Protein AF-A0AAD8CPP5-F1 (afdb_monomer)

Solvent-accessible surface area (backbone atoms only — not comparable to full-atom values): 7170 Å² total; per-residue (Å²): 124,76,64,66,61,51,54,55,51,51,53,50,52,49,56,57,52,65,48,90,48,93,98,47,84,54,65,48,68,63,40,27,51,54,27,52,53,52,20,54,54,28,50,75,66,76,33,34,52,62,19,16,54,25,23,46,52,24,17,55,30,24,53,73,70,68,33,52,73,54,17,28,51,24,20,44,51,18,16,55,24,14,47,49,39,34,50,55,45,55,73,69,66,56,91,73,84,55,62,35,47,54,51,16,54,51,26,45,55,49,23,52,53,42,55,51,53,49,52,51,49,56,54,51,50,55,55,51,53,57,56,65,61,62,74,78,72,128

InterPro domains:
  IPR039494 Factor VIII intron 22 protein [PTHR16797] (3-115)

Structure (mmCIF, N/CA/C/O backbone):
data_AF-A0AAD8CPP5-F1
#
_entry.id   AF-A0AAD8CPP5-F1
#
loop_
_atom_site.group_PDB
_atom_site.id
_atom_site.type_symbol
_atom_site.label_atom_id
_atom_site.label_alt_id
_atom_site.label_comp_id
_atom_site.label_asym_id
_atom_site.label_entity_id
_atom_site.label_seq_id
_a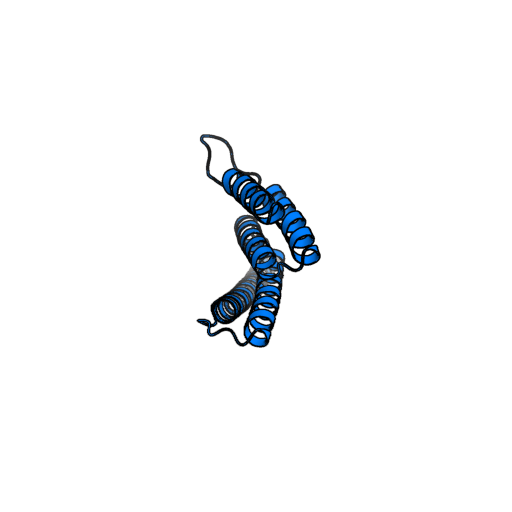tom_site.pdbx_PDB_ins_code
_atom_site.Cartn_x
_atom_site.Cartn_y
_atom_site.Cartn_z
_atom_site.occupancy
_atom_site.B_iso_or_equiv
_atom_site.auth_seq_id
_atom_site.auth_comp_id
_atom_site.auth_asym_id
_atom_site.auth_atom_id
_atom_site.pdbx_PDB_model_num
ATOM 1 N N . MET A 1 1 ? -3.241 10.933 21.696 1.00 44.28 1 MET A N 1
ATOM 2 C CA . MET A 1 1 ? -3.267 12.086 20.766 1.00 44.28 1 MET A CA 1
ATOM 3 C C . MET A 1 1 ? -1.887 12.534 20.258 1.00 44.28 1 MET A C 1
ATOM 5 O O . MET A 1 1 ? -1.848 13.141 19.202 1.00 44.28 1 MET A O 1
ATOM 9 N N . ALA A 1 2 ? -0.751 12.226 20.909 1.00 45.09 2 ALA A N 1
ATOM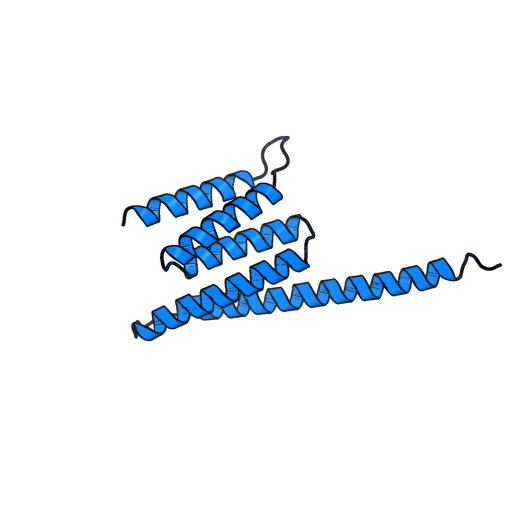 10 C CA . ALA A 1 2 ? 0.578 12.592 20.375 1.00 45.09 2 ALA A CA 1
ATOM 11 C C . ALA A 1 2 ? 1.072 11.711 19.196 1.00 45.09 2 ALA A C 1
ATOM 13 O O . ALA A 1 2 ? 1.840 12.187 18.368 1.00 45.09 2 ALA A O 1
ATOM 14 N N . ALA A 1 3 ? 0.615 10.456 19.089 1.00 54.31 3 ALA A N 1
ATOM 15 C CA . ALA A 1 3 ? 1.052 9.515 18.047 1.00 54.31 3 ALA A CA 1
ATOM 16 C C . ALA A 1 3 ? 0.500 9.831 16.639 1.00 54.31 3 ALA A C 1
ATOM 18 O O . ALA A 1 3 ? 1.187 9.606 15.644 1.00 54.31 3 ALA A O 1
ATOM 19 N N . GLU A 1 4 ? -0.704 10.414 16.539 1.00 55.19 4 GLU A N 1
ATOM 20 C CA . GLU A 1 4 ? -1.324 10.749 15.243 1.00 55.19 4 GLU A CA 1
ATOM 21 C C . GLU A 1 4 ? -0.528 11.803 14.455 1.00 55.19 4 GLU A C 1
ATOM 23 O O . GLU A 1 4 ? -0.421 11.733 13.230 1.00 55.19 4 GLU A O 1
ATOM 28 N N . GLY A 1 5 ? 0.082 12.764 15.155 1.00 61.31 5 GLY A N 1
ATOM 29 C CA . GLY A 1 5 ? 0.906 13.799 14.528 1.00 61.31 5 GLY A CA 1
ATOM 30 C C . GLY A 1 5 ? 2.223 13.266 13.954 1.00 61.31 5 GLY A C 1
ATOM 31 O O . GLY A 1 5 ? 2.697 13.775 12.936 1.00 61.31 5 GLY A O 1
ATOM 32 N N . ASP A 1 6 ? 2.793 12.226 14.567 1.00 84.06 6 ASP A N 1
ATOM 33 C CA . ASP A 1 6 ? 4.077 11.658 14.148 1.00 84.06 6 ASP A CA 1
ATOM 34 C C . ASP A 1 6 ? 3.940 10.825 12.864 1.00 84.06 6 ASP A C 1
ATOM 36 O O . ASP A 1 6 ? 4.685 11.025 11.898 1.00 84.06 6 ASP A O 1
ATOM 40 N N . PHE A 1 7 ? 2.927 9.953 12.773 1.00 88.25 7 PHE A N 1
ATOM 41 C CA . PHE A 1 7 ? 2.782 9.106 11.585 1.00 88.25 7 PHE A CA 1
ATOM 42 C C . PHE A 1 7 ? 2.432 9.920 10.331 1.00 88.25 7 PHE A C 1
ATOM 44 O O . PHE A 1 7 ? 2.988 9.649 9.266 1.00 88.25 7 PHE A O 1
ATOM 51 N N . LEU A 1 8 ? 1.555 10.933 10.426 1.00 91.38 8 LEU A N 1
ATOM 52 C CA . LEU A 1 8 ? 1.193 11.770 9.273 1.00 91.38 8 LEU A CA 1
ATOM 53 C C . LEU A 1 8 ? 2.412 12.522 8.738 1.00 91.38 8 LEU A C 1
ATOM 55 O O . LEU A 1 8 ? 2.598 12.637 7.521 1.00 91.38 8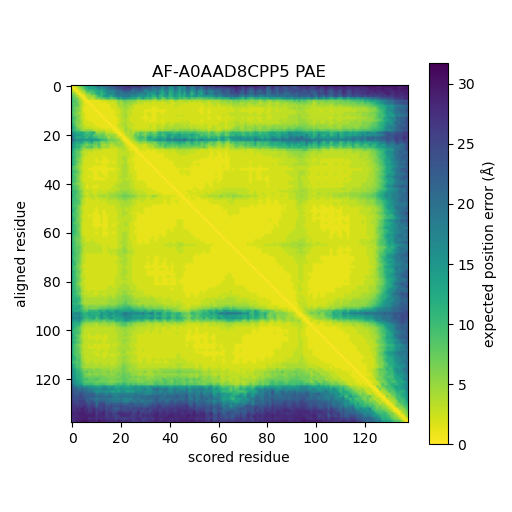 LEU A O 1
ATOM 59 N N . LEU A 1 9 ? 3.275 13.003 9.637 1.00 93.81 9 LEU A N 1
ATOM 60 C CA . LEU A 1 9 ? 4.528 13.646 9.268 1.00 93.81 9 LEU A CA 1
ATOM 61 C C . LEU A 1 9 ? 5.474 12.660 8.576 1.00 93.81 9 LEU A C 1
ATOM 63 O O . LEU A 1 9 ? 6.031 12.988 7.522 1.00 93.81 9 LEU A O 1
ATOM 67 N N . ARG A 1 10 ? 5.628 11.447 9.116 1.00 94.56 10 ARG A N 1
ATOM 68 C CA . ARG A 1 10 ? 6.447 10.385 8.512 1.00 94.56 10 ARG A CA 1
ATOM 69 C C . ARG A 1 10 ? 5.909 9.980 7.141 1.00 94.56 10 ARG A C 1
ATOM 71 O O . ARG A 1 10 ? 6.653 10.035 6.163 1.00 94.56 10 ARG A O 1
ATOM 78 N N . TYR A 1 11 ? 4.612 9.713 7.021 1.00 96.12 11 TYR A N 1
ATOM 79 C CA . TYR A 1 11 ? 3.944 9.401 5.756 1.00 96.12 11 TYR A CA 1
ATOM 80 C C . TYR A 1 11 ? 4.156 10.503 4.707 1.00 96.12 11 TYR A C 1
ATOM 82 O O . TYR A 1 11 ? 4.531 10.234 3.559 1.00 96.12 11 TYR A O 1
ATOM 90 N N . ARG A 1 12 ? 3.975 11.773 5.096 1.00 95.19 12 ARG A N 1
ATOM 91 C CA . ARG A 1 12 ? 4.206 12.928 4.216 1.00 95.19 12 ARG A CA 1
ATOM 92 C C . ARG A 1 12 ? 5.678 13.060 3.832 1.00 95.19 12 ARG A C 1
ATOM 94 O O . ARG A 1 12 ? 5.976 13.426 2.694 1.00 95.19 12 ARG A O 1
ATOM 101 N N . THR A 1 13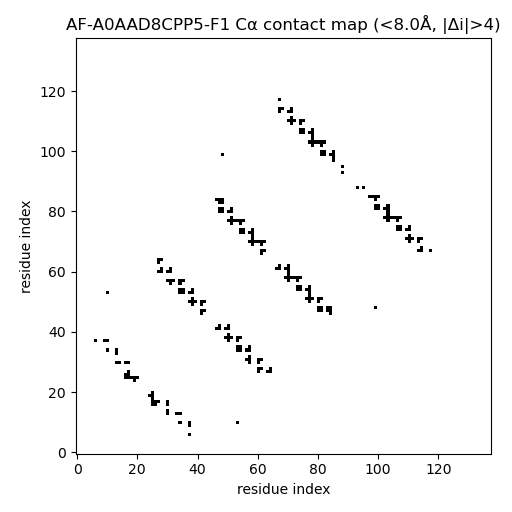 ? 6.593 12.759 4.748 1.00 94.88 13 THR A N 1
ATOM 102 C CA . THR A 1 13 ? 8.040 12.770 4.499 1.00 94.88 13 THR A CA 1
ATOM 103 C C . THR A 1 13 ? 8.407 11.750 3.429 1.00 94.88 13 THR A C 1
ATOM 105 O O . THR A 1 13 ? 9.037 12.130 2.440 1.00 94.88 13 THR A O 1
ATOM 108 N N . VAL A 1 14 ? 7.941 10.503 3.554 1.00 95.38 14 VAL A N 1
ATOM 109 C CA . VAL A 1 14 ? 8.149 9.463 2.532 1.00 95.38 14 VAL A CA 1
ATOM 110 C C . VAL A 1 14 ? 7.502 9.878 1.205 1.00 95.38 14 VAL A C 1
ATOM 112 O O . VAL A 1 14 ? 8.159 9.880 0.166 1.00 95.38 14 VAL A O 1
ATOM 115 N N . SER A 1 15 ? 6.260 10.367 1.232 1.00 94.62 15 SER A N 1
ATOM 116 C CA . SER A 1 15 ? 5.553 10.845 0.032 1.00 94.62 15 SER A CA 1
ATOM 117 C C . SER A 1 15 ? 6.297 11.978 -0.690 1.00 94.62 15 SER A C 1
ATOM 119 O O . SER A 1 15 ? 6.330 12.041 -1.918 1.00 94.62 15 SER A O 1
ATOM 121 N N . ASN A 1 16 ? 6.943 12.879 0.052 1.00 93.50 16 ASN A N 1
ATOM 122 C CA . ASN A 1 16 ? 7.743 13.961 -0.520 1.00 93.50 16 ASN A CA 1
ATOM 123 C C . ASN A 1 16 ? 9.056 13.472 -1.154 1.00 93.50 16 ASN A C 1
ATOM 125 O O . ASN A 1 16 ? 9.596 14.182 -2.008 1.00 93.50 16 ASN A O 1
ATOM 129 N N . LYS A 1 17 ? 9.572 12.294 -0.772 1.00 90.38 17 LYS A N 1
ATOM 130 C CA . LYS A 1 17 ? 10.722 11.665 -1.447 1.00 90.38 17 LYS A CA 1
ATOM 131 C C . LYS A 1 17 ? 10.364 11.189 -2.857 1.00 90.38 17 LYS A C 1
ATOM 133 O O . LYS A 1 17 ? 11.238 11.175 -3.715 1.00 90.38 17 LYS A O 1
ATOM 138 N N . LEU A 1 18 ? 9.094 10.859 -3.104 1.00 91.50 18 LEU A N 1
ATOM 139 C CA . LEU A 1 18 ? 8.594 10.404 -4.407 1.00 91.50 18 LEU A CA 1
ATOM 140 C C . LEU A 1 18 ? 8.322 11.543 -5.400 1.00 91.50 18 LEU A C 1
ATOM 142 O O . LEU A 1 18 ? 8.188 11.302 -6.600 1.00 91.50 18 LEU A O 1
ATOM 146 N N . LYS A 1 19 ? 8.247 12.796 -4.934 1.00 88.62 19 LYS A N 1
ATOM 147 C CA . LYS A 1 19 ? 8.040 13.953 -5.815 1.00 88.62 19 LYS A CA 1
ATOM 148 C C . LYS A 1 19 ? 9.253 14.153 -6.722 1.00 88.62 19 LYS A C 1
ATOM 150 O O . LYS A 1 19 ? 10.392 14.154 -6.256 1.00 88.62 19 LYS A O 1
ATOM 155 N N . LYS A 1 20 ? 9.001 14.387 -8.013 1.00 77.44 20 LYS A N 1
ATOM 156 C CA . LYS A 1 20 ? 10.044 14.687 -9.001 1.00 77.44 20 LYS A CA 1
ATOM 157 C C . LYS A 1 20 ? 10.821 15.932 -8.562 1.00 77.44 20 LYS A C 1
ATOM 159 O O . LYS A 1 20 ? 10.247 17.012 -8.443 1.00 77.44 20 LYS A O 1
ATOM 164 N N . ARG A 1 21 ? 12.123 15.777 -8.323 1.00 83.81 21 ARG A N 1
ATOM 165 C CA . ARG A 1 21 ? 13.057 16.886 -8.084 1.00 83.81 21 ARG A CA 1
ATOM 166 C C . ARG A 1 21 ? 13.903 17.089 -9.333 1.00 83.81 21 ARG A C 1
ATOM 168 O O . ARG A 1 21 ? 14.181 16.126 -10.049 1.00 83.81 21 ARG A O 1
ATOM 175 N N . PHE A 1 22 ? 14.300 18.331 -9.601 1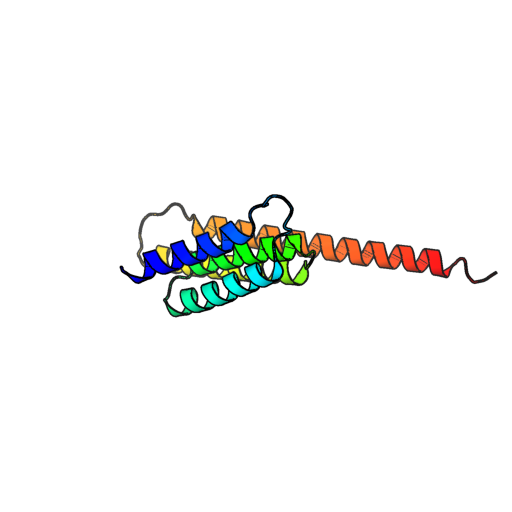.00 78.88 22 PHE A N 1
ATOM 176 C CA . PHE A 1 22 ? 15.190 18.643 -10.718 1.00 78.88 22 PHE A CA 1
ATOM 177 C C . PHE A 1 22 ? 16.442 17.743 -10.648 1.00 78.88 22 PHE A C 1
ATOM 179 O O . PHE A 1 22 ? 17.092 17.658 -9.609 1.00 78.88 22 PHE A O 1
ATOM 186 N N . LEU A 1 23 ? 16.705 17.012 -11.737 1.00 77.75 23 LEU A N 1
ATOM 187 C CA . LEU A 1 23 ? 17.832 16.087 -11.958 1.00 77.75 23 LEU A CA 1
ATOM 188 C C . LEU A 1 23 ? 17.971 14.839 -11.056 1.00 77.75 23 LEU A C 1
ATOM 190 O O . LEU A 1 23 ? 18.883 14.051 -11.293 1.00 77.75 23 LEU A O 1
ATOM 194 N N . ARG A 1 24 ? 17.086 14.575 -10.081 1.00 84.69 24 ARG A N 1
ATOM 195 C CA . ARG A 1 24 ? 17.202 13.382 -9.211 1.00 84.69 24 ARG A CA 1
ATOM 196 C C . ARG A 1 24 ? 16.000 12.450 -9.343 1.00 84.69 24 ARG A C 1
ATOM 198 O O . ARG A 1 24 ? 14.885 12.810 -8.962 1.00 84.69 24 ARG A O 1
ATOM 205 N N . LYS A 1 25 ? 16.240 11.228 -9.836 1.00 82.81 25 LYS A N 1
ATOM 206 C CA . LYS A 1 25 ? 15.237 10.154 -9.842 1.00 82.81 25 LYS A CA 1
ATOM 207 C C . LYS A 1 25 ? 14.956 9.725 -8.390 1.00 82.81 25 LYS A C 1
ATOM 209 O O . LYS A 1 25 ? 15.914 9.492 -7.648 1.00 82.81 25 LYS A O 1
ATOM 214 N N . PRO A 1 26 ? 13.686 9.660 -7.957 1.00 90.38 26 PRO A N 1
ATOM 215 C CA . PRO A 1 26 ? 13.351 9.219 -6.608 1.00 90.38 26 PRO A CA 1
ATOM 216 C C . PRO A 1 26 ? 13.685 7.734 -6.420 1.00 90.38 26 PRO A C 1
ATOM 218 O O . PRO A 1 26 ? 13.552 6.940 -7.354 1.00 90.38 26 PRO A O 1
ATOM 221 N N . ASN A 1 27 ? 14.095 7.362 -5.206 1.00 93.69 27 ASN A N 1
ATOM 222 C CA . ASN A 1 27 ? 14.294 5.964 -4.834 1.00 93.69 27 ASN A CA 1
ATOM 223 C C . ASN A 1 27 ? 12.953 5.358 -4.403 1.00 93.69 27 ASN A C 1
ATOM 225 O O . ASN A 1 27 ? 12.527 5.499 -3.258 1.00 93.69 27 ASN A O 1
ATOM 229 N N . VAL A 1 28 ? 12.261 4.744 -5.359 1.00 95.62 28 VAL A N 1
ATOM 230 C CA . VAL A 1 28 ? 10.910 4.209 -5.155 1.00 95.62 28 VAL A CA 1
ATOM 231 C C . VAL A 1 28 ? 10.919 2.956 -4.271 1.00 95.62 28 VAL A C 1
ATOM 233 O O . VAL A 1 28 ? 10.018 2.794 -3.455 1.00 95.62 28 VAL A O 1
ATOM 236 N N . ALA A 1 29 ? 11.955 2.117 -4.368 1.00 96.00 29 ALA A N 1
ATOM 237 C CA . ALA A 1 29 ? 12.081 0.905 -3.555 1.00 96.00 29 ALA A CA 1
ATOM 238 C C . ALA A 1 29 ? 12.252 1.233 -2.063 1.00 96.00 29 ALA A C 1
ATOM 240 O O . ALA A 1 29 ? 11.527 0.705 -1.225 1.00 96.00 29 ALA A O 1
ATOM 241 N N . GLU A 1 30 ? 13.131 2.186 -1.738 1.00 96.38 30 GLU A N 1
ATOM 242 C CA . GLU A 1 30 ? 13.315 2.666 -0.359 1.00 96.38 30 GLU A CA 1
ATOM 243 C C . GLU A 1 30 ? 12.026 3.288 0.205 1.00 96.38 30 GLU A C 1
ATOM 245 O O . GLU A 1 30 ? 11.698 3.106 1.377 1.00 96.38 30 GLU A O 1
ATOM 250 N N . ALA A 1 31 ? 11.273 4.018 -0.622 1.00 96.88 31 ALA A N 1
ATOM 251 C CA . ALA A 1 31 ? 9.992 4.575 -0.202 1.00 96.88 31 ALA A CA 1
ATOM 252 C C . ALA A 1 31 ? 8.962 3.473 0.101 1.00 96.88 31 ALA A C 1
ATOM 254 O O . ALA A 1 31 ? 8.279 3.564 1.120 1.00 96.88 31 ALA A O 1
ATOM 255 N N . SER A 1 32 ? 8.884 2.432 -0.740 1.00 97.81 32 SER A N 1
ATOM 256 C CA . SER A 1 32 ? 8.024 1.260 -0.507 1.00 97.81 32 SER A CA 1
ATOM 257 C C . SER A 1 32 ? 8.344 0.605 0.841 1.00 97.81 32 SER A C 1
ATOM 259 O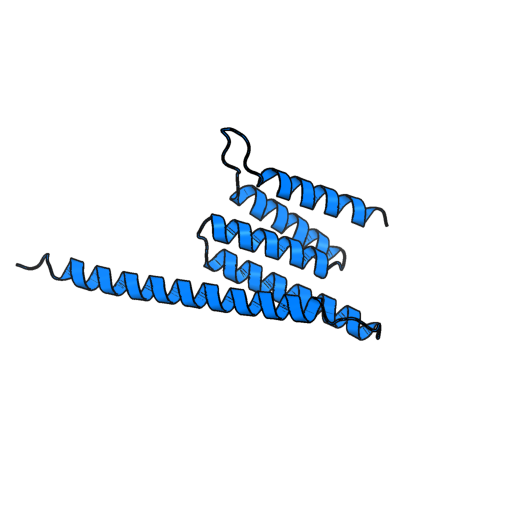 O . SER A 1 32 ? 7.452 0.393 1.662 1.00 97.81 32 SER A O 1
ATOM 261 N N . GLU A 1 33 ? 9.630 0.391 1.136 1.00 97.62 33 GLU A N 1
ATOM 262 C CA . GLU A 1 33 ? 10.068 -0.186 2.410 1.00 97.62 33 GLU A CA 1
ATOM 263 C C . GLU A 1 33 ? 9.694 0.693 3.615 1.00 97.62 33 GLU A C 1
ATOM 265 O O . GLU A 1 33 ? 9.181 0.189 4.616 1.00 97.62 33 GLU A O 1
ATOM 270 N N . GLN A 1 34 ? 9.884 2.013 3.516 1.00 97.69 34 GLN A N 1
ATOM 271 C CA . GLN A 1 34 ? 9.521 2.953 4.584 1.00 97.69 34 GLN A CA 1
ATOM 272 C C . GLN A 1 34 ? 8.012 2.986 4.844 1.00 97.69 34 GLN A C 1
ATOM 274 O O . GLN A 1 34 ? 7.596 3.042 6.003 1.00 97.69 34 GLN A O 1
ATOM 279 N N . PHE A 1 35 ? 7.184 2.908 3.797 1.00 98.31 35 PHE A N 1
ATOM 280 C CA . PHE A 1 35 ? 5.743 2.732 3.973 1.00 98.31 35 PHE A CA 1
ATOM 281 C C . PHE A 1 35 ? 5.413 1.387 4.627 1.00 98.31 35 PHE A C 1
ATOM 283 O O . PHE A 1 35 ? 4.546 1.348 5.496 1.00 98.31 35 PHE A O 1
ATOM 290 N N . GLY A 1 36 ? 6.119 0.309 4.279 1.00 97.75 36 GLY A N 1
ATOM 291 C CA . GLY A 1 36 ? 5.928 -1.008 4.890 1.00 97.75 36 GLY A CA 1
ATOM 292 C C . GLY A 1 36 ? 6.276 -1.050 6.379 1.00 97.75 36 GLY A C 1
ATOM 293 O O . GLY A 1 36 ? 5.552 -1.663 7.163 1.00 97.75 36 GLY A O 1
ATOM 294 N N . GLN A 1 37 ? 7.349 -0.373 6.793 1.00 97.44 37 GLN A N 1
ATOM 295 C CA . GLN A 1 37 ? 7.697 -0.214 8.209 1.00 97.44 37 GLN A CA 1
ATOM 296 C C . GLN A 1 37 ? 6.609 0.572 8.953 1.00 97.44 37 GLN A C 1
ATOM 298 O O . GLN A 1 37 ? 6.088 0.096 9.960 1.00 97.44 37 GLN A O 1
ATOM 303 N N . LEU A 1 38 ? 6.184 1.710 8.393 1.00 96.94 38 LEU A N 1
ATOM 304 C CA . LEU A 1 38 ? 5.122 2.531 8.974 1.00 96.94 38 LEU A CA 1
ATOM 305 C C . LEU A 1 38 ? 3.788 1.771 9.075 1.00 96.94 38 LEU A C 1
ATOM 307 O O . LEU A 1 38 ? 3.105 1.861 10.090 1.00 96.94 38 LEU A O 1
ATOM 311 N N . ALA A 1 39 ? 3.435 0.977 8.060 1.00 97.50 39 ALA A N 1
ATOM 312 C CA . ALA A 1 39 ? 2.234 0.148 8.071 1.00 97.50 39 ALA A CA 1
ATOM 313 C C . ALA A 1 39 ? 2.250 -0.870 9.219 1.00 97.50 39 ALA A C 1
ATOM 315 O O . ALA A 1 39 ? 1.238 -1.044 9.893 1.00 97.50 39 ALA A O 1
ATOM 316 N N . LYS A 1 40 ? 3.390 -1.532 9.462 1.00 97.00 40 LYS A N 1
ATOM 317 C CA . LYS A 1 40 ? 3.537 -2.500 10.562 1.00 97.00 40 LYS A CA 1
ATOM 318 C C . LYS A 1 40 ? 3.347 -1.838 11.922 1.00 97.00 40 LYS A C 1
ATOM 320 O O . LYS A 1 40 ? 2.625 -2.379 12.752 1.00 97.00 40 LYS A O 1
ATOM 325 N N . GLU A 1 41 ? 3.953 -0.673 12.128 1.00 95.62 41 GLU A N 1
ATOM 326 C CA . GLU A 1 41 ? 3.796 0.093 13.367 1.00 95.62 41 GLU A CA 1
ATOM 327 C C . GLU A 1 41 ? 2.341 0.531 13.581 1.00 95.62 41 GLU A C 1
ATOM 329 O O . GLU A 1 41 ? 1.804 0.366 14.670 1.00 95.62 41 GLU A O 1
ATOM 334 N N . LEU A 1 42 ? 1.668 1.018 12.534 1.00 95.62 42 LEU A N 1
ATOM 335 C CA . LEU A 1 42 ? 0.261 1.425 12.613 1.00 95.62 42 LEU A CA 1
ATOM 336 C C . LEU A 1 42 ? -0.677 0.247 12.902 1.00 95.62 42 LEU A C 1
ATOM 338 O O . LEU A 1 42 ? -1.631 0.407 13.656 1.00 95.62 42 LEU A O 1
ATOM 342 N N . LYS A 1 43 ? -0.389 -0.949 12.371 1.00 94.25 43 LYS A N 1
ATOM 343 C CA . LYS A 1 43 ? -1.127 -2.168 12.743 1.00 94.25 43 LYS A CA 1
ATOM 344 C C . LYS A 1 43 ? -0.938 -2.530 14.215 1.00 94.25 43 LYS A C 1
ATOM 346 O O . LYS A 1 43 ? -1.881 -2.987 14.836 1.00 94.25 43 LYS A O 1
ATOM 351 N N . GLN A 1 44 ? 0.258 -2.331 14.773 1.00 94.25 44 GLN A N 1
ATOM 352 C CA . GLN A 1 44 ? 0.525 -2.573 16.199 1.00 94.25 44 GLN A CA 1
ATOM 353 C C . GLN A 1 44 ? -0.137 -1.540 17.120 1.00 94.25 44 GLN A C 1
ATOM 355 O O . GLN A 1 44 ? -0.282 -1.797 18.309 1.00 94.25 44 GLN A O 1
ATOM 360 N N . GLN A 1 45 ? -0.502 -0.374 16.584 1.00 93.19 45 GLN A N 1
ATOM 361 C CA . GLN A 1 45 ? -1.205 0.697 17.294 1.00 93.19 45 GLN A CA 1
ATOM 362 C C . GLN A 1 45 ? -2.725 0.656 17.067 1.00 93.19 45 GLN A C 1
ATOM 364 O O . GLN A 1 45 ? -3.389 1.661 17.315 1.00 93.19 45 GLN A O 1
ATOM 369 N N . ASP A 1 46 ? -3.264 -0.454 16.550 1.00 93.06 46 ASP A N 1
ATOM 370 C CA . ASP A 1 46 ? -4.693 -0.628 16.253 1.00 93.06 46 ASP A CA 1
ATOM 371 C C . ASP A 1 46 ? -5.260 0.496 15.365 1.00 93.06 46 ASP A C 1
ATOM 373 O O . ASP A 1 46 ? -6.349 1.021 15.576 1.00 93.06 46 ASP A O 1
ATOM 377 N N . CYS A 1 47 ? -4.482 0.902 14.355 1.00 94.38 47 CYS A N 1
ATOM 378 C CA . CYS A 1 47 ? -4.844 1.937 13.385 1.00 94.38 47 CYS A CA 1
ATOM 379 C C . CYS A 1 47 ? -4.945 1.358 11.955 1.00 94.38 47 CYS A C 1
ATOM 381 O O . CYS A 1 47 ? -4.158 1.739 11.070 1.00 94.38 47 CYS A O 1
ATOM 383 N N . PRO A 1 48 ? -5.874 0.416 11.690 1.00 95.69 48 PRO A N 1
ATOM 384 C CA . PRO A 1 48 ? -5.908 -0.359 10.448 1.00 95.69 48 PRO A CA 1
ATOM 385 C C . PRO A 1 48 ? -6.108 0.501 9.192 1.00 95.69 48 PRO A C 1
ATOM 387 O O . PRO A 1 48 ? -5.440 0.273 8.182 1.00 95.69 48 PRO A O 1
ATOM 390 N N . GLN A 1 49 ? -6.937 1.546 9.244 1.00 95.44 49 GLN A N 1
ATOM 391 C CA . GLN A 1 49 ? -7.172 2.462 8.122 1.00 95.44 49 GLN A CA 1
ATOM 392 C C . GLN A 1 49 ? -5.902 3.212 7.695 1.00 95.44 49 GLN A C 1
ATOM 394 O O . GLN A 1 49 ? -5.635 3.375 6.503 1.00 95.44 49 GLN A O 1
ATOM 399 N N . TYR A 1 50 ? -5.062 3.624 8.649 1.00 96.44 50 TYR A N 1
ATOM 400 C CA . TYR A 1 50 ? -3.806 4.306 8.337 1.00 96.44 50 TYR A CA 1
ATOM 401 C C . TYR A 1 50 ? -2.748 3.332 7.807 1.00 96.44 50 TYR A C 1
ATOM 403 O O . TYR A 1 50 ? -2.006 3.665 6.875 1.00 96.44 50 TYR A O 1
ATOM 411 N N . ALA A 1 51 ? 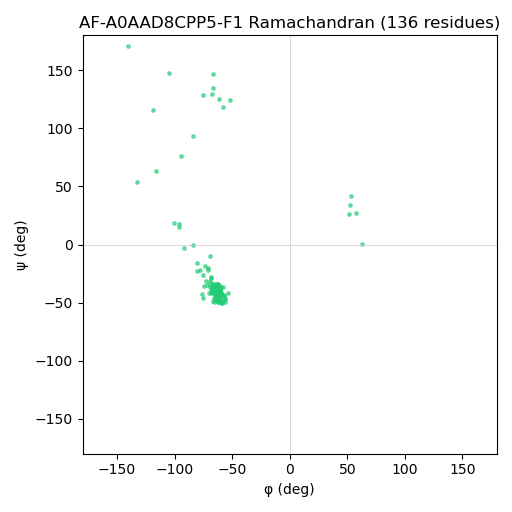-2.722 2.100 8.322 1.00 97.88 51 ALA A N 1
ATOM 412 C CA . ALA A 1 51 ? -1.914 1.033 7.742 1.00 97.88 51 ALA A CA 1
ATOM 413 C C . ALA A 1 51 ? -2.353 0.697 6.302 1.00 97.88 51 ALA A C 1
ATOM 415 O O . ALA A 1 51 ? -1.504 0.437 5.443 1.00 97.88 51 ALA A O 1
ATOM 416 N N . ALA A 1 52 ? -3.656 0.753 6.003 1.00 98.25 52 ALA A N 1
ATOM 417 C CA . ALA A 1 52 ? -4.189 0.539 4.659 1.00 98.25 52 ALA A CA 1
ATOM 418 C C . ALA A 1 52 ? -3.695 1.610 3.674 1.00 98.25 52 ALA A C 1
ATOM 420 O O . ALA A 1 52 ? -3.240 1.277 2.578 1.00 98.25 52 ALA A O 1
ATOM 421 N N . PHE A 1 53 ? -3.685 2.888 4.075 1.00 98.00 53 PHE A N 1
ATOM 422 C CA . PHE A 1 53 ? -3.123 3.965 3.249 1.00 98.00 53 PHE A CA 1
ATOM 423 C C . PHE A 1 53 ? -1.629 3.777 2.961 1.00 98.00 53 PHE A C 1
ATOM 425 O O . PHE A 1 53 ? -1.182 4.040 1.842 1.00 98.00 53 PHE A O 1
ATOM 432 N N . CYS A 1 54 ? -0.856 3.270 3.924 1.00 98.31 54 CYS A N 1
ATOM 433 C CA . CYS A 1 54 ? 0.548 2.923 3.694 1.00 98.31 54 CYS A CA 1
ATOM 434 C C . CYS A 1 54 ? 0.691 1.797 2.657 1.00 98.31 54 CYS A C 1
ATOM 436 O O . CYS A 1 54 ? 1.497 1.920 1.737 1.00 98.31 54 CYS A O 1
ATOM 438 N N . ASN A 1 55 ? -0.139 0.752 2.731 1.00 98.62 55 ASN A N 1
ATOM 439 C CA . ASN A 1 55 ? -0.147 -0.332 1.741 1.00 98.62 55 ASN A CA 1
ATOM 440 C C . ASN A 1 55 ? -0.592 0.141 0.342 1.00 98.62 55 ASN A C 1
ATOM 442 O O . ASN A 1 55 ? -0.031 -0.292 -0.662 1.00 98.62 55 ASN A O 1
ATOM 446 N N . LEU A 1 56 ? -1.532 1.088 0.245 1.00 98.56 56 LEU A N 1
ATOM 447 C CA . LEU A 1 56 ? -1.862 1.742 -1.029 1.00 98.56 56 LEU A CA 1
ATOM 448 C C . LEU A 1 56 ? -0.666 2.504 -1.612 1.00 98.56 56 LEU A C 1
ATOM 450 O O . LEU A 1 56 ? -0.431 2.472 -2.822 1.00 98.56 56 LEU A O 1
ATOM 454 N N . ALA A 1 57 ? 0.101 3.196 -0.770 1.00 98.31 57 ALA A N 1
ATOM 455 C CA . ALA A 1 57 ? 1.311 3.879 -1.208 1.00 98.31 57 ALA A CA 1
ATOM 456 C C . ALA A 1 57 ? 2.388 2.884 -1.676 1.00 98.31 57 ALA A C 1
ATOM 458 O O . ALA A 1 57 ? 3.015 3.127 -2.709 1.00 98.31 57 ALA A O 1
ATOM 459 N N . MET A 1 58 ? 2.545 1.746 -0.987 1.00 98.56 58 MET A N 1
ATOM 460 C CA . MET A 1 58 ? 3.403 0.638 -1.428 1.00 98.56 58 MET A CA 1
ATOM 461 C C . MET A 1 58 ? 2.965 0.105 -2.792 1.00 98.56 58 MET A C 1
ATOM 463 O O . MET A 1 58 ? 3.784 0.055 -3.701 1.00 98.56 58 MET A O 1
ATOM 467 N N . ALA A 1 59 ? 1.673 -0.178 -2.996 1.00 98.56 59 ALA A N 1
ATOM 468 C CA . ALA A 1 59 ? 1.159 -0.647 -4.285 1.00 98.56 59 ALA A CA 1
ATOM 469 C C . ALA A 1 59 ? 1.538 0.291 -5.445 1.00 98.56 59 ALA A C 1
ATOM 471 O O . ALA A 1 59 ? 1.985 -0.161 -6.494 1.00 98.56 59 ALA A O 1
ATOM 472 N N . ARG A 1 60 ? 1.452 1.612 -5.238 1.00 98.12 60 ARG A N 1
ATOM 473 C CA . ARG A 1 60 ? 1.876 2.612 -6.237 1.00 98.12 60 ARG A CA 1
ATOM 474 C C . ARG A 1 60 ? 3.389 2.607 -6.478 1.00 98.12 60 ARG A C 1
ATOM 476 O O . ARG A 1 60 ? 3.833 2.871 -7.599 1.00 98.12 60 ARG A O 1
ATOM 483 N N . CYS A 1 61 ? 4.181 2.332 -5.442 1.00 98.00 61 CYS A N 1
ATOM 484 C CA . CYS A 1 61 ? 5.625 2.155 -5.574 1.00 98.00 61 CYS A CA 1
ATOM 485 C C . CYS A 1 61 ? 5.936 0.907 -6.409 1.00 98.00 61 CYS A C 1
ATOM 487 O O . CYS A 1 61 ? 6.659 1.014 -7.397 1.00 98.00 61 CYS A O 1
ATOM 489 N N . GLU A 1 62 ? 5.323 -0.232 -6.086 1.00 98.00 62 GLU A N 1
ATOM 490 C CA . GLU A 1 62 ? 5.505 -1.493 -6.815 1.00 98.00 62 GLU A CA 1
ATOM 491 C C . GLU A 1 62 ? 5.051 -1.391 -8.276 1.00 98.00 62 GLU A C 1
ATOM 493 O O . GLU A 1 62 ? 5.767 -1.829 -9.176 1.00 98.00 62 GLU A O 1
ATOM 498 N N . GLN A 1 63 ? 3.936 -0.701 -8.537 1.00 97.19 63 GLN A N 1
ATOM 499 C CA . GLN A 1 63 ? 3.485 -0.385 -9.893 1.00 97.19 63 GLN A CA 1
ATOM 500 C C . GLN A 1 63 ? 4.559 0.384 -10.681 1.00 97.19 63 GLN A C 1
ATOM 502 O O . GLN A 1 63 ? 4.844 0.073 -11.837 1.00 97.19 63 GLN A O 1
ATOM 507 N N . THR A 1 64 ? 5.185 1.386 -10.053 1.00 96.19 64 THR A N 1
ATOM 508 C CA . THR A 1 64 ? 6.254 2.197 -10.667 1.00 96.19 64 THR A CA 1
ATOM 509 C C . THR A 1 64 ? 7.534 1.386 -10.895 1.00 96.19 64 THR A C 1
ATOM 511 O O . THR A 1 64 ? 8.301 1.680 -11.812 1.00 96.19 64 THR A O 1
ATOM 514 N N . LEU A 1 65 ? 7.770 0.370 -10.064 1.00 95.81 65 LEU A N 1
ATOM 515 C CA . LEU A 1 65 ? 8.877 -0.580 -10.187 1.00 95.81 65 LEU A CA 1
ATOM 516 C C . LEU A 1 65 ? 8.569 -1.735 -11.153 1.00 95.81 65 LEU A C 1
ATOM 518 O O . LEU A 1 65 ? 9.434 -2.579 -11.361 1.00 95.81 65 LEU A O 1
ATOM 522 N N . PHE A 1 66 ? 7.371 -1.768 -11.749 1.00 95.31 66 PHE A N 1
ATOM 523 C CA . PHE A 1 66 ? 6.876 -2.873 -12.575 1.00 95.31 66 PHE A CA 1
ATOM 524 C C . PHE A 1 66 ? 6.858 -4.230 -11.847 1.00 95.31 66 PHE A C 1
ATOM 526 O O . PHE A 1 66 ? 6.924 -5.279 -12.483 1.00 95.31 66 PHE A O 1
ATOM 533 N N . ASN A 1 67 ? 6.724 -4.217 -10.520 1.00 96.81 67 ASN A N 1
ATOM 534 C CA . ASN A 1 67 ? 6.607 -5.408 -9.685 1.00 96.81 67 ASN A CA 1
ATOM 535 C C . ASN A 1 67 ? 5.129 -5.735 -9.429 1.00 96.81 67 ASN A C 1
ATOM 537 O O . ASN A 1 67 ? 4.578 -5.467 -8.361 1.00 96.81 67 ASN A O 1
ATOM 541 N N . ALA A 1 68 ? 4.464 -6.303 -10.427 1.00 97.00 68 ALA A N 1
ATOM 542 C CA . ALA A 1 68 ? 3.035 -6.586 -10.351 1.00 97.00 68 ALA A CA 1
ATOM 543 C C . ALA A 1 68 ? 2.630 -7.617 -9.269 1.00 97.00 68 ALA A C 1
ATOM 545 O O . ALA A 1 68 ? 1.588 -7.408 -8.637 1.00 97.00 68 ALA A O 1
ATOM 546 N N . PRO A 1 69 ? 3.424 -8.660 -8.937 1.00 97.00 69 PRO A N 1
ATOM 547 C CA . PRO A 1 69 ? 3.131 -9.497 -7.774 1.00 97.00 69 PRO A CA 1
ATOM 548 C C . PRO A 1 69 ? 3.130 -8.693 -6.468 1.00 97.00 69 PRO A C 1
ATOM 550 O O . PRO A 1 69 ? 2.215 -8.843 -5.654 1.00 97.00 69 PRO A O 1
ATOM 553 N N . GLY A 1 70 ? 4.115 -7.805 -6.287 1.00 97.75 70 GLY A N 1
ATOM 554 C CA . GLY A 1 70 ? 4.201 -6.909 -5.130 1.00 97.75 70 GLY A CA 1
ATOM 555 C C . GLY A 1 70 ? 3.053 -5.898 -5.067 1.00 97.75 70 GLY A C 1
ATOM 556 O O . GLY A 1 70 ? 2.481 -5.678 -3.995 1.00 97.75 70 GLY A O 1
ATOM 557 N N . GLU A 1 71 ? 2.662 -5.336 -6.213 1.00 98.56 71 GLU A N 1
ATOM 558 C CA . GLU A 1 71 ? 1.509 -4.438 -6.339 1.00 98.56 71 GLU A CA 1
ATOM 559 C C . GLU A 1 71 ? 0.221 -5.146 -5.900 1.00 98.56 71 GLU A C 1
ATOM 561 O O . GLU A 1 71 ? -0.499 -4.646 -5.034 1.00 98.56 71 GLU A O 1
ATOM 566 N N . ALA A 1 72 ? -0.041 -6.348 -6.425 1.00 98.44 72 ALA A N 1
ATOM 567 C CA . ALA A 1 72 ? -1.2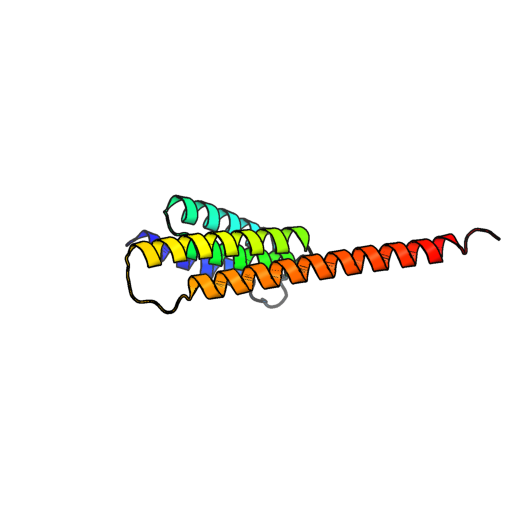29 -7.123 -6.082 1.00 98.44 72 ALA A CA 1
ATOM 568 C C . ALA A 1 72 ? -1.265 -7.530 -4.599 1.00 98.44 72 ALA A C 1
ATOM 570 O O . ALA A 1 72 ? -2.333 -7.489 -3.982 1.00 98.44 72 ALA A O 1
ATOM 571 N N . LEU A 1 73 ? -0.122 -7.912 -4.016 1.00 98.44 73 LEU A N 1
ATOM 572 C CA . LEU A 1 73 ? -0.019 -8.229 -2.587 1.00 98.44 73 LEU A CA 1
ATOM 573 C C . LEU A 1 73 ? -0.337 -7.006 -1.721 1.00 98.44 73 LEU A C 1
ATOM 575 O O . LEU A 1 73 ? -1.162 -7.100 -0.814 1.00 98.44 73 LEU A O 1
ATOM 579 N N . SER A 1 74 ? 0.249 -5.853 -2.046 1.00 98.69 74 SER A N 1
ATOM 580 C CA . SER A 1 74 ? 0.028 -4.605 -1.305 1.00 98.69 74 SER A CA 1
ATOM 581 C C . SER A 1 74 ? -1.427 -4.128 -1.407 1.00 98.69 74 SER A C 1
ATOM 583 O O . SER A 1 74 ? -2.018 -3.725 -0.408 1.00 98.69 74 SER A O 1
ATOM 585 N N . LEU A 1 75 ? -2.048 -4.233 -2.590 1.00 98.81 75 LEU A N 1
ATOM 586 C CA . LEU A 1 75 ? -3.473 -3.926 -2.786 1.00 98.81 75 LEU A CA 1
ATOM 587 C C . LEU A 1 75 ? -4.383 -4.852 -1.971 1.00 98.81 75 LEU A C 1
ATOM 589 O O . LEU A 1 75 ? -5.339 -4.392 -1.351 1.00 98.81 75 LEU A O 1
ATOM 593 N N . THR A 1 76 ? -4.081 -6.151 -1.956 1.00 98.75 76 THR A N 1
ATOM 594 C CA . THR A 1 76 ? -4.859 -7.145 -1.202 1.00 98.75 76 THR A CA 1
ATOM 595 C C . THR A 1 76 ? -4.773 -6.884 0.301 1.00 98.75 76 THR A C 1
ATOM 597 O O . THR A 1 76 ? -5.786 -6.953 0.998 1.00 98.75 76 THR A O 1
ATOM 600 N N . GLU A 1 77 ? -3.587 -6.535 0.802 1.00 98.69 77 GLU A N 1
ATOM 601 C CA . GLU A 1 77 ? -3.397 -6.207 2.215 1.00 98.69 77 GLU A CA 1
ATOM 602 C C . GLU A 1 77 ? -4.086 -4.891 2.600 1.00 98.69 77 GLU A C 1
ATOM 604 O O . GLU A 1 77 ? -4.762 -4.839 3.627 1.00 98.69 77 GLU A O 1
ATOM 609 N N . ALA A 1 78 ? -4.012 -3.853 1.755 1.00 98.75 78 ALA A N 1
ATOM 610 C CA . ALA A 1 78 ? -4.776 -2.620 1.956 1.00 98.75 78 ALA A CA 1
ATOM 611 C C . ALA A 1 78 ? -6.284 -2.897 2.046 1.00 98.75 78 ALA A C 1
ATOM 613 O O . ALA A 1 78 ? -6.958 -2.379 2.935 1.00 98.75 78 ALA A O 1
ATOM 614 N N . ALA A 1 79 ? -6.809 -3.757 1.168 1.00 98.69 79 ALA A N 1
ATOM 615 C CA . ALA A 1 79 ? -8.215 -4.138 1.184 1.00 98.69 79 ALA A CA 1
ATOM 616 C C . ALA A 1 79 ? -8.611 -4.833 2.496 1.00 98.69 79 ALA A C 1
ATOM 618 O O . ALA A 1 79 ? -9.623 -4.481 3.100 1.00 98.69 79 ALA A O 1
ATOM 619 N N . ARG A 1 80 ? -7.789 -5.780 2.972 1.00 98.62 80 ARG A N 1
ATOM 620 C CA . ARG A 1 80 ? -8.031 -6.500 4.233 1.00 98.62 80 ARG A CA 1
ATOM 621 C C . ARG A 1 80 ? -8.068 -5.546 5.430 1.00 98.62 80 ARG A C 1
ATOM 623 O O . ARG A 1 80 ? -8.923 -5.693 6.296 1.00 98.62 80 ARG A O 1
ATOM 630 N N . LEU A 1 81 ? -7.168 -4.565 5.448 1.00 98.56 81 LEU A N 1
ATOM 631 C CA . LEU A 1 81 ? -7.091 -3.541 6.491 1.00 98.56 81 LEU A CA 1
ATOM 632 C C . LEU A 1 81 ? -8.281 -2.577 6.462 1.00 98.56 81 LEU A C 1
ATOM 634 O O . LEU A 1 81 ? -8.813 -2.232 7.511 1.00 98.56 81 LEU A O 1
ATOM 638 N N . PHE A 1 82 ? -8.754 -2.177 5.281 1.00 98.50 82 PHE A N 1
ATOM 639 C CA . PHE A 1 82 ? -9.981 -1.386 5.188 1.00 98.50 82 PHE A CA 1
ATOM 640 C C . PHE A 1 82 ? -11.216 -2.170 5.652 1.00 98.50 82 PHE A C 1
ATOM 642 O O . PHE A 1 82 ? -12.056 -1.610 6.345 1.00 98.50 82 PHE A O 1
ATOM 649 N N . MET A 1 83 ? -11.312 -3.470 5.355 1.00 98.06 83 MET A N 1
ATOM 650 C CA . MET A 1 83 ? -12.393 -4.316 5.889 1.00 98.06 83 MET A CA 1
ATOM 651 C C . MET A 1 83 ? -12.345 -4.439 7.419 1.00 98.06 83 MET A C 1
ATOM 653 O O . MET A 1 83 ? -13.386 -4.562 8.064 1.00 98.06 83 MET A O 1
ATOM 657 N N . GLU A 1 84 ? -11.145 -4.440 8.000 1.00 97.38 84 GLU A N 1
ATOM 658 C CA . GLU A 1 84 ? -10.931 -4.436 9.450 1.00 97.38 84 GLU A CA 1
ATOM 659 C C . GLU A 1 84 ? -11.414 -3.115 10.069 1.00 97.38 84 GLU A C 1
ATOM 661 O O . GLU A 1 84 ? -12.264 -3.143 10.957 1.00 97.38 84 GLU A O 1
ATOM 666 N N . ALA A 1 85 ? -11.015 -1.973 9.499 1.00 96.00 85 ALA A N 1
ATOM 667 C CA . ALA A 1 85 ? -11.479 -0.648 9.923 1.00 96.00 85 ALA A CA 1
ATOM 668 C C . ALA A 1 85 ? -13.005 -0.455 9.771 1.00 96.00 85 ALA A C 1
ATOM 670 O O . ALA A 1 85 ? -13.664 0.130 10.634 1.00 96.00 85 ALA A O 1
ATOM 671 N N . GLU A 1 86 ? -13.596 -0.961 8.683 1.00 96.06 86 GLU A N 1
ATOM 672 C CA . GLU A 1 86 ? -15.051 -0.945 8.484 1.00 96.06 86 GLU A CA 1
ATOM 673 C C . GLU A 1 86 ? -15.761 -1.745 9.582 1.00 96.06 86 GLU A C 1
ATOM 675 O O . GLU A 1 86 ? -16.736 -1.281 10.169 1.00 96.06 86 GLU A O 1
ATOM 680 N N . ARG A 1 87 ? -15.246 -2.935 9.914 1.00 95.00 87 ARG A N 1
ATOM 681 C CA . ARG A 1 87 ? -15.817 -3.773 10.974 1.00 95.00 87 ARG A CA 1
ATOM 682 C C . 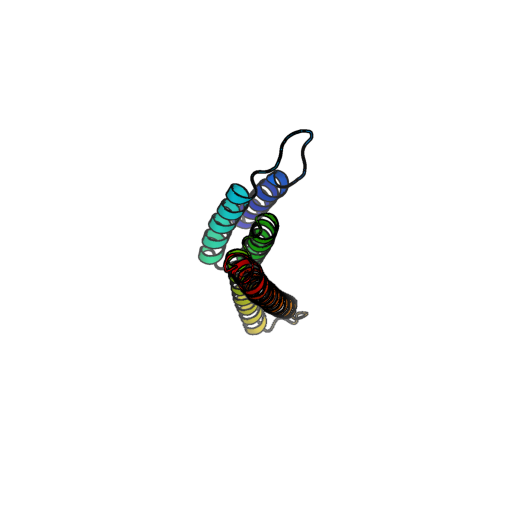ARG A 1 87 ? -15.787 -3.066 12.326 1.00 95.00 87 ARG A C 1
ATOM 684 O O . ARG A 1 87 ? -16.777 -3.131 13.052 1.00 95.00 87 ARG A O 1
ATOM 691 N N . GLU A 1 88 ? -14.688 -2.399 12.659 1.00 93.56 88 GLU A N 1
ATOM 692 C CA . GLU A 1 88 ? -14.573 -1.596 13.884 1.00 93.56 88 GLU A CA 1
ATOM 693 C C . GLU A 1 88 ? -15.600 -0.456 13.899 1.00 93.56 88 GLU A C 1
ATOM 695 O O . GLU A 1 88 ? -16.325 -0.279 14.878 1.00 93.56 88 GLU A O 1
ATOM 700 N N . THR A 1 89 ? -15.751 0.253 12.778 1.00 92.00 89 THR A N 1
ATOM 701 C CA . THR A 1 89 ? -16.737 1.338 12.630 1.00 92.00 89 THR A CA 1
ATOM 702 C C . THR A 1 89 ? -18.170 0.833 12.827 1.00 92.00 89 THR A C 1
ATOM 704 O O . THR A 1 89 ? -18.960 1.441 13.556 1.00 92.00 89 THR A O 1
ATOM 707 N N . GLN A 1 90 ? -18.504 -0.322 12.245 1.00 91.81 90 GLN A N 1
ATOM 708 C CA . GLN A 1 90 ? -19.821 -0.945 12.389 1.00 91.81 90 GLN A CA 1
ATOM 709 C C . GLN A 1 90 ? -20.095 -1.423 13.819 1.00 91.81 90 GLN A C 1
ATOM 711 O O . GLN A 1 90 ? -21.221 -1.296 14.307 1.00 91.81 90 GLN A O 1
ATOM 716 N N . GLN A 1 91 ? -19.082 -1.936 14.524 1.00 92.94 91 GLN A N 1
ATOM 717 C CA . GLN A 1 91 ? -19.216 -2.341 15.928 1.00 92.94 91 GLN A CA 1
ATOM 718 C C . GLN A 1 91 ? -19.563 -1.163 16.840 1.00 92.94 91 GLN A C 1
ATOM 720 O O . GLN A 1 91 ? -20.348 -1.327 17.775 1.00 92.94 91 GLN A O 1
ATOM 725 N N . LEU A 1 92 ? -19.048 0.029 16.532 1.00 90.88 92 LEU A N 1
ATOM 726 C CA . LEU A 1 92 ? -19.387 1.262 17.244 1.00 90.88 92 LEU A CA 1
ATOM 727 C C . LEU A 1 92 ? -20.830 1.726 16.982 1.00 90.88 92 LEU A C 1
ATOM 729 O O . LEU A 1 92 ? -21.300 2.641 17.655 1.00 90.88 92 LEU A O 1
ATOM 733 N N . ARG A 1 93 ? -21.540 1.108 16.021 1.00 87.81 93 ARG A N 1
ATOM 734 C CA . ARG A 1 93 ? -22.888 1.497 15.562 1.00 87.81 93 ARG A CA 1
ATOM 735 C C . ARG A 1 93 ? -22.985 2.979 15.194 1.00 87.81 93 ARG A C 1
ATOM 737 O O . ARG A 1 93 ? -24.056 3.579 15.278 1.00 87.81 93 ARG A O 1
ATOM 744 N N . SER A 1 94 ? -21.856 3.562 14.800 1.00 80.06 94 SER A N 1
ATOM 745 C CA . SER A 1 94 ? -21.800 4.937 14.339 1.00 80.06 94 SER A CA 1
ATOM 746 C C . SER A 1 94 ? -22.379 4.990 12.926 1.00 80.06 94 SER A C 1
ATOM 748 O O . SER A 1 94 ? -21.953 4.198 12.082 1.00 80.06 94 SER A O 1
ATOM 750 N N . PRO A 1 95 ? -23.336 5.884 12.627 1.00 81.50 95 PRO A N 1
ATOM 751 C CA . PRO A 1 95 ? -23.751 6.107 11.252 1.00 81.50 95 PRO A CA 1
ATOM 752 C C . PRO A 1 95 ? -22.545 6.613 10.451 1.00 81.50 95 PRO A C 1
ATOM 754 O O . PRO A 1 95 ? -21.899 7.589 10.832 1.00 81.50 95 PRO A O 1
ATOM 757 N N . GLY A 1 96 ? -22.227 5.925 9.359 1.00 81.69 96 GLY A N 1
ATOM 758 C CA . GLY A 1 96 ? -21.109 6.242 8.476 1.00 81.69 96 GLY A CA 1
ATOM 759 C C . GLY A 1 96 ? -21.493 6.046 7.013 1.00 81.69 96 GLY A C 1
ATOM 760 O O . GLY A 1 96 ? -22.559 5.518 6.708 1.00 81.69 96 GLY A O 1
ATOM 761 N N . PHE A 1 97 ? -20.619 6.479 6.108 1.00 89.06 97 PHE A N 1
ATOM 762 C CA . PHE A 1 97 ? -20.825 6.376 4.658 1.00 89.06 97 PHE A CA 1
ATOM 763 C C . PHE A 1 97 ? -20.151 5.141 4.037 1.00 89.06 97 PHE A C 1
ATOM 765 O O . PHE A 1 97 ? -19.922 5.123 2.831 1.00 89.06 97 PHE A O 1
ATOM 772 N N . GLU A 1 98 ? -19.796 4.138 4.853 1.00 93.00 98 GLU A N 1
ATOM 773 C CA . GLU A 1 98 ? -19.132 2.897 4.410 1.00 93.00 98 GLU A CA 1
ATOM 774 C C . GLU A 1 98 ? -17.859 3.167 3.571 1.00 93.00 98 GLU A C 1
ATOM 776 O O . GLU A 1 98 ? -17.527 2.459 2.617 1.00 93.00 98 GLU A O 1
ATOM 781 N N . GLU A 1 99 ? -17.129 4.242 3.896 1.00 94.88 99 GLU A N 1
ATOM 782 C CA . GLU A 1 99 ? -15.981 4.703 3.103 1.00 94.88 99 GLU A CA 1
ATOM 783 C C . GLU A 1 99 ? -14.854 3.663 3.082 1.00 94.88 99 GLU A C 1
ATOM 785 O O . GLU A 1 99 ? -14.178 3.482 2.062 1.00 94.88 99 GLU A O 1
ATOM 790 N N . HIS A 1 100 ? -14.664 2.948 4.195 1.00 96.19 100 HIS A N 1
ATOM 791 C CA . HIS A 1 100 ? -13.686 1.872 4.290 1.00 96.19 100 HIS A CA 1
ATOM 792 C C . HIS A 1 100 ? -14.120 0.657 3.466 1.00 96.19 100 HIS A C 1
ATOM 794 O O . HIS A 1 100 ? -13.301 0.118 2.718 1.00 96.19 100 HIS A O 1
ATOM 800 N N . LEU A 1 101 ? -15.402 0.282 3.490 1.00 96.94 101 LEU A N 1
ATOM 801 C CA . LEU A 1 101 ? -15.931 -0.755 2.600 1.00 96.94 101 LEU A CA 1
ATOM 802 C C . LEU A 1 101 ? -15.681 -0.427 1.121 1.00 96.94 101 LEU A C 1
ATOM 804 O O . LEU A 1 101 ? -15.138 -1.252 0.378 1.00 96.94 101 LEU A O 1
ATOM 808 N N . GLN A 1 102 ? -16.013 0.791 0.688 1.00 97.88 102 GLN A N 1
ATOM 809 C CA . GLN A 1 102 ? -15.808 1.208 -0.699 1.00 97.88 102 GLN A CA 1
ATOM 810 C C . GLN A 1 102 ? -14.319 1.206 -1.080 1.00 97.88 102 GLN A C 1
ATOM 812 O O . GLN A 1 102 ? -13.952 0.774 -2.180 1.00 97.88 102 GLN A O 1
ATOM 817 N N . ALA A 1 103 ? -13.441 1.647 -0.174 1.00 98.06 103 ALA A N 1
ATOM 818 C CA . ALA A 1 103 ? -11.997 1.588 -0.374 1.00 98.06 103 ALA A CA 1
ATOM 819 C C . ALA A 1 103 ? -11.497 0.140 -0.517 1.00 98.06 103 ALA A C 1
ATOM 821 O O . ALA A 1 103 ? -10.707 -0.141 -1.423 1.00 98.06 103 ALA A O 1
ATOM 822 N N . ALA A 1 104 ? -11.992 -0.790 0.304 1.00 98.56 104 ALA A N 1
ATOM 823 C CA . ALA A 1 104 ? -11.649 -2.207 0.215 1.00 98.56 104 ALA A CA 1
ATOM 824 C C . ALA A 1 104 ? -12.068 -2.824 -1.128 1.00 98.56 104 ALA A C 1
ATOM 826 O O . ALA A 1 104 ? -11.254 -3.475 -1.788 1.00 98.56 104 ALA A O 1
ATOM 827 N N . ILE A 1 105 ? -13.304 -2.568 -1.574 1.00 98.62 105 ILE A N 1
ATOM 828 C CA . ILE A 1 105 ? -13.824 -3.037 -2.870 1.00 98.62 105 ILE A CA 1
ATOM 829 C C . ILE A 1 105 ? -12.940 -2.545 -4.018 1.00 98.62 105 ILE A C 1
ATOM 831 O O . ILE A 1 105 ? -12.566 -3.322 -4.904 1.00 98.62 105 ILE A O 1
ATOM 835 N N . ASN A 1 106 ? -12.562 -1.266 -3.989 1.00 98.50 106 ASN A N 1
ATOM 836 C CA . ASN A 1 106 ? -11.680 -0.683 -4.995 1.00 98.50 106 ASN A CA 1
ATOM 837 C C . ASN A 1 106 ? -10.306 -1.370 -4.995 1.00 98.50 106 ASN A C 1
ATOM 839 O O . ASN A 1 106 ? -9.811 -1.744 -6.058 1.00 98.50 106 ASN A O 1
ATOM 843 N N . CYS A 1 107 ? -9.714 -1.593 -3.817 1.00 98.62 107 CYS A N 1
ATOM 844 C CA . CYS A 1 107 ? -8.420 -2.264 -3.682 1.00 98.62 107 CYS A CA 1
ATOM 845 C C . CYS A 1 107 ? -8.444 -3.693 -4.245 1.00 98.62 107 CYS A C 1
ATOM 847 O O . CYS A 1 107 ? -7.582 -4.040 -5.055 1.00 98.62 107 CYS A O 1
ATOM 849 N N . TYR A 1 108 ? -9.453 -4.500 -3.895 1.00 98.75 108 TYR A N 1
ATOM 850 C CA . TYR A 1 108 ? -9.611 -5.845 -4.459 1.00 98.75 108 TYR A CA 1
ATOM 851 C C . TYR A 1 108 ? -9.809 -5.812 -5.976 1.00 98.75 108 TYR A C 1
ATOM 853 O O . TYR A 1 108 ? -9.166 -6.571 -6.701 1.00 98.75 108 TYR A O 1
ATOM 861 N N . SER A 1 109 ? -10.639 -4.893 -6.472 1.00 98.62 109 SER A N 1
ATOM 862 C CA . SER A 1 109 ? -10.879 -4.733 -7.910 1.00 98.62 109 SER A CA 1
ATOM 863 C C . SER A 1 109 ? -9.596 -4.386 -8.670 1.00 98.62 109 SER A C 1
ATOM 865 O O . SER A 1 109 ? -9.364 -4.891 -9.769 1.00 98.62 109 SER A O 1
ATOM 867 N N . PHE A 1 110 ? -8.733 -3.542 -8.098 1.00 98.44 110 PHE A N 1
ATOM 868 C CA . PHE A 1 110 ? -7.426 -3.251 -8.682 1.00 98.44 110 PHE A CA 1
ATOM 869 C C . PHE A 1 110 ? -6.484 -4.456 -8.619 1.00 98.44 110 PHE A C 1
ATOM 871 O O . PHE A 1 110 ? -5.823 -4.738 -9.616 1.00 98.44 110 PHE A O 1
ATOM 878 N N . ALA A 1 111 ? -6.463 -5.208 -7.515 1.00 98.38 111 ALA A N 1
ATOM 879 C CA . ALA A 1 111 ? -5.628 -6.404 -7.389 1.00 98.38 111 ALA A CA 1
ATOM 880 C C . ALA A 1 111 ? -5.972 -7.460 -8.455 1.00 98.38 111 ALA A C 1
ATOM 882 O O . ALA A 1 111 ? -5.069 -8.023 -9.076 1.00 98.38 111 ALA A O 1
ATOM 883 N N . VAL A 1 112 ? -7.266 -7.678 -8.724 1.00 98.44 112 VAL A N 1
ATOM 884 C CA . VAL A 1 112 ? -7.732 -8.565 -9.805 1.00 98.44 112 VAL A CA 1
ATOM 885 C C . VAL A 1 112 ? -7.204 -8.093 -11.159 1.00 98.44 112 VAL A C 1
ATOM 887 O O . VAL A 1 112 ? -6.563 -8.869 -11.866 1.00 98.44 112 VAL A O 1
ATOM 890 N N . LYS A 1 113 ? -7.358 -6.802 -11.482 1.00 98.06 113 LYS A N 1
ATOM 891 C CA . LYS A 1 113 ? -6.859 -6.227 -12.745 1.00 98.06 113 LYS A CA 1
ATOM 892 C C . LYS A 1 113 ? -5.346 -6.378 -12.912 1.00 98.06 113 LYS A C 1
ATOM 894 O O . LYS A 1 113 ? -4.873 -6.589 -14.025 1.00 98.06 113 LYS A O 1
ATOM 899 N N . VAL A 1 114 ? -4.570 -6.261 -11.833 1.00 97.62 114 VAL A N 1
ATOM 900 C CA . VAL A 1 114 ? -3.112 -6.477 -11.876 1.00 97.62 114 VAL A CA 1
ATOM 901 C C . VAL A 1 114 ? -2.796 -7.929 -12.239 1.00 97.62 114 VAL A C 1
ATOM 903 O O . VAL A 1 114 ? -1.983 -8.172 -13.127 1.00 97.62 114 VAL A O 1
ATOM 906 N N . ARG A 1 115 ? -3.487 -8.894 -11.622 1.00 94.94 115 ARG A N 1
ATOM 907 C CA . ARG A 1 115 ? -3.314 -10.328 -11.911 1.00 94.94 115 ARG A CA 1
ATOM 908 C C . ARG A 1 115 ? -3.734 -10.704 -13.332 1.00 94.94 115 ARG A C 1
ATOM 910 O O . ARG A 1 115 ? -3.091 -11.544 -13.954 1.00 94.94 115 ARG A O 1
ATOM 917 N N . GLU A 1 116 ? -4.786 -10.086 -13.857 1.00 96.12 116 GLU A N 1
ATOM 918 C CA . GLU A 1 116 ? -5.211 -10.281 -15.247 1.00 96.12 116 GLU A CA 1
ATOM 919 C C . GLU A 1 116 ? -4.142 -9.794 -16.232 1.00 96.12 116 GLU A C 1
ATOM 921 O O . GLU A 1 116 ? -3.749 -10.548 -17.121 1.00 96.12 116 GLU A O 1
ATOM 926 N N . ARG A 1 117 ? -3.596 -8.588 -16.016 1.00 93.56 117 ARG A N 1
ATOM 927 C CA . ARG A 1 117 ? -2.507 -8.028 -16.838 1.00 93.56 117 ARG A CA 1
ATOM 928 C C . ARG A 1 117 ? -1.249 -8.897 -16.815 1.00 93.56 117 ARG A C 1
ATOM 930 O O . ARG A 1 117 ? -0.618 -9.084 -17.850 1.00 93.56 117 ARG A O 1
ATOM 937 N N . GLU A 1 118 ? -0.879 -9.420 -15.648 1.00 92.25 118 GLU A N 1
ATOM 938 C CA . GLU A 1 118 ? 0.235 -10.369 -15.493 1.00 92.25 118 GLU A CA 1
ATOM 939 C C . GLU A 1 118 ? 0.010 -11.628 -16.334 1.00 92.25 118 GLU A C 1
ATOM 941 O O . GLU A 1 118 ? 0.850 -11.996 -17.153 1.00 92.25 118 GLU A O 1
ATOM 946 N N . ARG A 1 119 ? -1.173 -12.239 -16.211 1.00 91.50 119 ARG A N 1
ATOM 947 C CA . ARG A 1 119 ? -1.539 -13.442 -16.967 1.00 91.50 119 ARG A CA 1
ATOM 948 C C . ARG A 1 119 ? -1.523 -13.205 -18.478 1.00 91.50 119 ARG A C 1
ATOM 950 O O . ARG A 1 119 ? -1.139 -14.093 -19.236 1.00 91.50 119 ARG A O 1
ATOM 957 N N . GLU A 1 120 ? -1.971 -12.040 -18.936 1.00 91.25 120 GLU A N 1
ATOM 958 C CA . GLU A 1 120 ? -1.919 -11.658 -20.351 1.00 91.25 120 GLU A CA 1
ATOM 959 C C . GLU A 1 120 ? -0.480 -11.516 -20.854 1.00 91.25 120 GLU A C 1
ATOM 961 O O . GLU A 1 120 ? -0.167 -12.018 -21.933 1.00 91.25 120 GLU A O 1
ATOM 966 N N . ARG A 1 121 ? 0.411 -10.913 -20.057 1.00 87.25 121 ARG A N 1
ATOM 967 C CA . ARG A 1 121 ? 1.844 -10.808 -20.380 1.00 87.25 121 ARG A CA 1
ATOM 968 C C . ARG A 1 121 ? 2.510 -12.174 -20.469 1.00 87.25 121 ARG A C 1
ATOM 970 O O . ARG A 1 121 ? 3.214 -12.432 -21.438 1.00 87.25 121 ARG A O 1
ATOM 977 N N . GLU A 1 122 ? 2.245 -13.064 -19.517 1.00 86.81 122 GLU A N 1
ATOM 978 C CA . GLU A 1 122 ? 2.773 -14.434 -19.543 1.00 86.81 122 GLU A CA 1
ATOM 979 C C . GLU A 1 122 ? 2.295 -15.212 -20.775 1.00 86.81 122 GLU A C 1
ATOM 981 O O . GLU A 1 122 ? 3.063 -15.941 -21.400 1.00 86.81 122 GLU A O 1
ATOM 986 N N . ARG A 1 123 ? 1.021 -15.051 -21.152 1.00 85.88 123 ARG A N 1
ATOM 987 C CA . ARG A 1 123 ? 0.450 -15.674 -22.355 1.00 85.88 123 ARG A CA 1
ATOM 988 C C . ARG A 1 123 ? 1.042 -15.107 -23.642 1.00 85.88 123 ARG A C 1
ATOM 990 O O . ARG A 1 123 ? 1.267 -15.869 -24.576 1.00 85.88 123 ARG A O 1
ATOM 997 N N . GLY A 1 124 ? 1.269 -13.796 -23.695 1.00 79.12 124 GLY A N 1
ATOM 998 C CA . GLY A 1 124 ? 1.922 -13.134 -24.825 1.00 79.12 124 GLY A CA 1
ATOM 999 C C . GLY A 1 124 ? 3.386 -13.549 -24.975 1.00 79.12 124 GLY A C 1
ATOM 1000 O O . GLY A 1 124 ? 3.814 -13.838 -26.085 1.00 79.12 124 GLY A O 1
ATOM 1001 N N . GLY A 1 125 ? 4.120 -13.662 -23.863 1.00 75.00 125 GLY A N 1
ATOM 1002 C CA . GLY A 1 125 ? 5.513 -14.116 -23.855 1.00 75.00 125 GLY A CA 1
ATOM 1003 C C . GLY A 1 125 ? 5.681 -15.535 -24.399 1.00 75.00 125 GLY A C 1
ATOM 1004 O O . GLY A 1 125 ? 6.501 -15.752 -25.282 1.00 75.00 125 GLY A O 1
ATOM 1005 N N . ARG A 1 126 ? 4.831 -16.480 -23.968 1.00 66.06 126 ARG A N 1
ATOM 1006 C CA . ARG A 1 126 ? 4.873 -17.866 -24.479 1.00 66.06 126 ARG A CA 1
ATOM 1007 C C . ARG A 1 126 ? 4.606 -17.963 -25.982 1.00 66.06 126 ARG A C 1
ATOM 1009 O O . ARG A 1 126 ? 5.215 -18.789 -26.645 1.00 66.06 126 ARG A O 1
ATOM 1016 N N . ARG A 1 127 ? 3.730 -17.111 -26.529 1.00 62.44 127 ARG A N 1
ATOM 1017 C CA . ARG A 1 127 ? 3.485 -17.067 -27.981 1.00 62.44 127 ARG A CA 1
ATOM 1018 C C . ARG A 1 127 ? 4.695 -16.548 -28.764 1.00 62.44 127 ARG A C 1
ATOM 1020 O O . ARG A 1 127 ? 4.961 -17.062 -29.839 1.00 62.44 127 ARG A O 1
ATOM 1027 N N . GLY A 1 128 ? 5.432 -15.574 -28.227 1.00 60.84 128 GLY A N 1
ATOM 1028 C CA . GLY A 1 128 ? 6.648 -15.059 -28.870 1.00 60.84 128 GLY A CA 1
ATOM 1029 C C . GLY A 1 128 ? 7.808 -16.063 -28.873 1.00 60.84 128 GLY A C 1
ATOM 1030 O O . GLY A 1 128 ? 8.529 -16.164 -29.860 1.00 60.84 128 GLY A O 1
ATOM 1031 N N . GLU A 1 129 ? 7.957 -16.852 -27.805 1.00 59.50 129 GLU A N 1
ATOM 1032 C CA . GLU A 1 129 ? 8.979 -17.909 -27.727 1.00 59.50 129 GLU A CA 1
ATOM 1033 C C . GLU A 1 129 ? 8.691 -19.086 -28.680 1.00 59.50 129 GLU A C 1
ATOM 1035 O O . GLU A 1 129 ? 9.624 -19.669 -29.235 1.00 59.50 129 GLU A O 1
ATOM 1040 N N . GLU A 1 130 ? 7.415 -19.419 -28.911 1.00 57.28 130 GLU A N 1
ATOM 1041 C CA . GLU A 1 130 ? 7.008 -20.428 -29.901 1.00 57.28 130 GLU A CA 1
ATOM 1042 C C . GLU A 1 130 ? 7.309 -19.984 -31.348 1.00 57.28 130 GLU A C 1
ATOM 1044 O O . GLU A 1 130 ? 7.689 -20.818 -32.171 1.00 57.28 130 GLU A O 1
ATOM 1049 N N . GLU A 1 131 ? 7.212 -18.686 -31.656 1.00 57.00 131 GLU A N 1
ATOM 1050 C CA . GLU A 1 131 ? 7.541 -18.140 -32.983 1.00 57.00 131 GLU A CA 1
ATOM 1051 C C . GLU A 1 131 ? 9.067 -18.045 -33.220 1.00 57.00 131 GLU A C 1
ATOM 1053 O O . GLU A 1 131 ? 9.545 -18.487 -34.264 1.00 57.00 131 GLU A O 1
ATOM 1058 N N . GLU A 1 132 ? 9.870 -17.600 -32.241 1.00 55.53 132 GLU A N 1
ATOM 1059 C CA . GLU A 1 132 ? 11.348 -17.549 -32.364 1.00 55.53 132 GLU A CA 1
ATOM 1060 C C . GLU A 1 132 ? 12.042 -18.929 -32.287 1.00 55.53 132 GLU A C 1
ATOM 1062 O O . GLU A 1 132 ? 13.212 -19.083 -32.671 1.00 55.53 132 GLU A O 1
ATOM 1067 N N . GLY A 1 133 ? 11.354 -19.947 -31.763 1.00 53.94 133 GLY A N 1
ATOM 1068 C CA . GLY A 1 133 ? 11.812 -21.339 -31.771 1.00 53.94 133 GLY A CA 1
ATOM 1069 C C . GLY A 1 133 ? 11.630 -22.037 -33.125 1.00 53.94 133 GLY A C 1
ATOM 1070 O O . GLY A 1 133 ? 12.343 -23.000 -33.408 1.00 53.94 133 GLY A O 1
ATOM 1071 N N . GLY A 1 134 ? 10.720 -21.541 -33.972 1.00 52.06 134 GLY A N 1
ATOM 1072 C CA . GLY A 1 134 ? 10.424 -22.099 -35.295 1.00 52.06 134 GLY A CA 1
ATOM 1073 C C . GLY A 1 134 ? 11.412 -21.700 -36.398 1.00 52.06 134 GLY A C 1
ATOM 1074 O O . GLY A 1 134 ? 11.559 -22.432 -37.373 1.00 52.06 134 GLY A O 1
ATOM 1075 N N . GLU A 1 135 ? 12.137 -20.588 -36.243 1.00 53.41 135 GLU A N 1
ATOM 1076 C CA . GLU A 1 135 ? 13.062 -20.071 -37.271 1.00 53.41 135 GLU A CA 1
ATOM 1077 C C . GLU A 1 135 ? 14.515 -20.574 -37.142 1.00 53.41 135 GLU A C 1
ATOM 1079 O O . GLU A 1 135 ? 15.346 -20.289 -38.000 1.00 53.41 135 GLU A O 1
ATOM 1084 N N . ARG A 1 136 ? 14.850 -21.361 -36.109 1.00 53.22 136 ARG A N 1
ATOM 1085 C CA . ARG A 1 136 ? 16.205 -21.930 -35.902 1.00 53.22 136 ARG A CA 1
ATOM 1086 C C . ARG A 1 136 ? 16.351 -23.397 -36.326 1.00 53.22 136 ARG A C 1
ATOM 1088 O O . ARG A 1 136 ? 17.285 -24.072 -35.897 1.00 53.22 136 ARG A O 1
ATOM 1095 N N . GLY A 1 137 ? 15.434 -23.888 -37.156 1.00 53.22 137 GLY A N 1
ATOM 1096 C CA . GLY A 1 137 ? 15.397 -25.272 -37.626 1.00 53.22 137 GLY A CA 1
ATOM 1097 C C . GLY A 1 137 ? 15.188 -25.400 -39.132 1.00 53.22 137 GLY A C 1
ATOM 1098 O O . GLY A 1 137 ? 14.266 -26.102 -39.533 1.00 53.22 137 GLY A O 1
ATOM 1099 N N . VAL A 1 138 ? 16.015 -24.737 -39.949 1.00 42.06 138 VAL A N 1
ATOM 1100 C CA . VAL A 1 138 ? 16.221 -25.057 -41.377 1.00 42.06 138 VAL A CA 1
ATOM 1101 C C . VAL A 1 138 ? 17.694 -24.887 -41.722 1.00 42.06 138 VAL A C 1
ATOM 1103 O O . VAL A 1 138 ? 18.254 -23.827 -41.364 1.00 42.06 138 VAL A O 1
#

Mean predicted aligned error: 7.0 Å

Nearest PDB structures (foldseek):
  2ifu-assembly4_D  TM=6.721E-01  e=1.027E-02  Danio rerio
  4a1s-assembly1_B  TM=7.487E-01  e=7.626E-02  Drosophila melanogaster
  4wne-assembly1_A  TM=6.565E-01  e=8.934E-02  Homo sapiens
  4wng-assembly1_A  TM=6.810E-01  e=1.226E-01  Homo sapiens
  4yvo-assembly1_A  TM=5.850E-01  e=4.584E-01  Arabidopsis thaliana

Radius of gyration: 19.39 Å; Cα contacts (8 Å, |Δi|>4): 139; chains: 1; bounding box: 42×44×62 Å

Secondary structure (DSSP, 8-state):
-HHHHHHHHHHHHHHHHSS-BTTB---HHHHHHHHHHHHHHHHHTT-HHHHHHHHHHHHHHHHHTT-HHHHHHHHHHHHHHHHHHHHHHHHTT-----HHHHHHHHHHHHHHHHHHHHHHHHHHHHHHHHHHHHTT--

Foldseek 3Di:
DVVVVVLVVQLVVLVVLCDDDPPDHRPLVVSLVSLVVSLVVCVVVVNLQSSLVSLCSNLVSCVVVVNLVSNLVSLQSSLVSLVVVLVVCVVVVDDDPSVSVVSSVVSNVVSVVSVVVVVVVVVVVVVVVVVVVVVVPD

Sequence (138 aa):
MAAEGDFLLRYRTVSNKLKKRFLRKPNVAEASEQFGQLAKELKQQDCPQYAAFCNLAMARCEQTLFNAPGEALSLTEAARLFMEAERETQQLRSPGFEEHLQAAINCYSFAVKVRERERERERGGRRGEEEEGGERGV

Organism: NCBI:txid40147

pLDDT: mean 89.07, std 14.4, range [42.06, 98.81]